Protein AF-A0A4P6UUG4-F1 (afdb_monomer_lite)

InterPro domains:
  IPR009233 Competence pheromone ComX, Bacillus-type [PF05952] (1-45)

Secondary structure (DSSP, 8-state):
-HHHHHHHHH-HHHHHHHHTTS---TT--HHHHHHHHHHHHS-----S---

Radius of gyration: 12.86 Å; chains: 1; bounding box: 35×22×28 Å

Foldseek 3Di:
DVVVVVVCVVCVVVLVCLVVVVDDDPPDDPVRSVVVNVVSPDDPDPPPPDD

Organism: NCBI:txid367743

Sequence (51 aa):
MQEMIRFLMENPEVIEKLKSGTVSLVGLDELEVQAIIKVFSQSVTPLGYWK

Structure (mmCIF, N/CA/C/O backbone):
data_AF-A0A4P6UUG4-F1
#
_entry.id   AF-A0A4P6UUG4-F1
#
loop_
_atom_site.group_PDB
_atom_site.id
_atom_site.type_symbol
_atom_site.label_atom_id
_atom_site.label_alt_id
_atom_site.label_comp_id
_atom_site.label_asym_id
_atom_site.label_entity_id
_atom_site.label_seq_id
_atom_site.pdbx_PDB_ins_code
_atom_site.Cartn_x
_atom_site.Cartn_y
_atom_site.Cartn_z
_atom_site.occupancy
_atom_site.B_iso_or_equiv
_atom_site.auth_seq_id
_atom_site.auth_comp_id
_atom_site.auth_asym_id
_atom_site.auth_atom_id
_atom_site.pdbx_PDB_model_num
ATOM 1 N N . MET A 1 1 ? -4.388 -11.924 -2.244 1.00 65.12 1 MET A N 1
ATOM 2 C CA . MET A 1 1 ? -3.358 -10.868 -2.083 1.00 65.12 1 MET A CA 1
ATOM 3 C C . MET A 1 1 ? -2.775 -10.417 -3.425 1.00 65.12 1 MET A C 1
ATOM 5 O O . MET A 1 1 ? -2.774 -9.224 -3.684 1.00 65.12 1 MET A O 1
ATOM 9 N N . GLN A 1 2 ? -2.354 -11.329 -4.314 1.00 73.56 2 GLN A N 1
ATOM 10 C CA . GLN A 1 2 ? -1.837 -10.953 -5.645 1.00 73.56 2 GLN A CA 1
ATOM 11 C C . GLN A 1 2 ? -2.854 -10.209 -6.529 1.00 73.56 2 GLN A C 1
ATOM 13 O O . GLN A 1 2 ? -2.481 -9.246 -7.188 1.00 73.56 2 GLN A O 1
ATOM 18 N N . GLU A 1 3 ? -4.134 -10.592 -6.502 1.00 82.25 3 GLU A N 1
ATOM 19 C CA . GLU A 1 3 ? -5.184 -9.879 -7.249 1.00 82.25 3 GLU A CA 1
ATOM 20 C C . GLU A 1 3 ? -5.372 -8.433 -6.778 1.00 82.25 3 GLU A C 1
ATOM 22 O O . GLU A 1 3 ? -5.567 -7.548 -7.599 1.00 82.25 3 GLU A O 1
ATOM 27 N N . MET A 1 4 ? -5.236 -8.173 -5.473 1.00 83.06 4 MET A N 1
ATOM 28 C CA . MET A 1 4 ? -5.308 -6.819 -4.915 1.00 83.06 4 MET A CA 1
ATOM 29 C C . MET A 1 4 ? -4.132 -5.962 -5.386 1.00 83.06 4 MET A C 1
ATOM 31 O O . MET A 1 4 ? -4.330 -4.833 -5.816 1.00 83.06 4 MET A O 1
ATOM 35 N N . ILE A 1 5 ? -2.911 -6.507 -5.349 1.00 82.50 5 ILE A N 1
ATOM 36 C CA . ILE A 1 5 ? -1.720 -5.815 -5.862 1.00 82.50 5 ILE A CA 1
ATOM 37 C C . ILE A 1 5 ? -1.907 -5.485 -7.346 1.00 82.50 5 ILE A C 1
ATOM 39 O O . ILE A 1 5 ? -1.668 -4.355 -7.758 1.00 82.50 5 ILE A O 1
ATOM 43 N N . ARG A 1 6 ? -2.384 -6.452 -8.138 1.00 85.31 6 ARG A N 1
ATOM 44 C CA . ARG A 1 6 ? -2.635 -6.259 -9.567 1.00 85.31 6 ARG A CA 1
ATOM 45 C C . ARG A 1 6 ? -3.708 -5.201 -9.823 1.00 85.31 6 ARG A C 1
ATOM 47 O O . ARG A 1 6 ? -3.493 -4.322 -10.645 1.00 85.31 6 ARG A O 1
ATOM 54 N N . PHE A 1 7 ? -4.806 -5.235 -9.073 1.00 88.00 7 PHE A N 1
ATOM 55 C CA . PHE A 1 7 ? -5.850 -4.217 -9.140 1.00 88.00 7 PHE A CA 1
ATOM 56 C C . PHE A 1 7 ? -5.301 -2.815 -8.844 1.00 88.00 7 PHE A C 1
ATOM 58 O O . PHE A 1 7 ? -5.587 -1.879 -9.583 1.00 88.00 7 PHE A O 1
ATOM 65 N N . LEU A 1 8 ? -4.473 -2.670 -7.806 1.00 87.00 8 LEU A N 1
ATOM 66 C CA . LEU A 1 8 ? -3.845 -1.393 -7.453 1.00 87.00 8 LEU A CA 1
ATOM 67 C C . LEU A 1 8 ? -2.836 -0.915 -8.510 1.00 87.00 8 LEU A C 1
ATOM 69 O O . LEU A 1 8 ? -2.705 0.286 -8.722 1.00 87.00 8 LEU A O 1
ATOM 73 N N . MET A 1 9 ? -2.147 -1.836 -9.192 1.00 84.38 9 MET A N 1
ATOM 74 C CA . MET A 1 9 ? -1.274 -1.509 -10.325 1.00 84.38 9 MET A CA 1
ATOM 75 C C . MET A 1 9 ? -2.059 -1.061 -11.564 1.00 84.38 9 MET A C 1
ATOM 77 O O . MET A 1 9 ? -1.602 -0.177 -12.284 1.00 84.38 9 MET A O 1
ATOM 81 N N . GLU A 1 10 ? -3.214 -1.676 -11.825 1.00 90.25 10 GLU A N 1
ATOM 82 C CA . GLU A 1 10 ? -4.076 -1.353 -12.968 1.00 90.25 10 GLU A CA 1
ATOM 83 C C . GLU A 1 10 ? -4.903 -0.070 -12.737 1.00 90.25 10 GLU A C 1
ATOM 85 O O . GLU A 1 10 ? -5.311 0.559 -13.709 1.00 90.25 10 GLU A O 1
ATOM 90 N N . ASN A 1 11 ? -5.105 0.348 -11.477 1.00 90.94 11 ASN A N 1
ATOM 91 C CA . ASN A 1 11 ? -5.930 1.503 -11.089 1.00 90.94 11 ASN A CA 1
ATOM 92 C C . ASN A 1 11 ? -5.161 2.468 -10.152 1.00 90.94 11 ASN A C 1
ATOM 94 O O . ASN A 1 11 ? -5.450 2.542 -8.949 1.00 90.94 11 ASN A O 1
ATOM 98 N N . PRO A 1 12 ? -4.166 3.222 -10.658 1.00 85.75 12 PRO A N 1
ATOM 99 C CA . PRO A 1 12 ? -3.350 4.132 -9.847 1.00 85.75 12 PRO A CA 1
ATOM 100 C C . PRO A 1 12 ? -4.159 5.255 -9.173 1.00 85.75 12 PRO A C 1
ATOM 102 O O . PRO A 1 12 ? -3.770 5.761 -8.122 1.00 85.75 12 PRO A O 1
ATOM 105 N N . GLU A 1 13 ? -5.320 5.624 -9.709 1.00 89.69 13 GLU A N 1
ATOM 106 C CA . GLU A 1 13 ? -6.230 6.595 -9.102 1.00 89.69 13 GLU A CA 1
ATOM 107 C C . GLU A 1 13 ? -6.788 6.135 -7.749 1.00 89.69 13 GLU A C 1
ATOM 109 O O . GLU A 1 13 ? -7.161 6.961 -6.914 1.00 89.69 13 GLU A O 1
ATOM 114 N N . VAL A 1 14 ? -6.839 4.822 -7.504 1.00 90.06 14 VAL A N 1
ATOM 115 C CA . VAL A 1 14 ? -7.250 4.266 -6.210 1.00 90.06 14 VAL A CA 1
ATOM 116 C C . VAL A 1 14 ? -6.175 4.534 -5.160 1.00 90.06 14 VAL A C 1
ATOM 118 O O . VAL A 1 14 ? -6.514 4.866 -4.027 1.00 90.06 14 VAL A O 1
ATOM 121 N N . ILE A 1 15 ? -4.892 4.476 -5.534 1.00 88.25 15 ILE A N 1
ATOM 122 C CA . ILE A 1 15 ? -3.773 4.830 -4.648 1.00 88.25 15 ILE A CA 1
ATOM 123 C C . ILE A 1 15 ? -3.834 6.314 -4.268 1.00 88.25 15 ILE A C 1
ATOM 125 O O . ILE A 1 15 ? -3.623 6.660 -3.107 1.00 88.25 15 ILE A O 1
ATOM 129 N N . GLU A 1 16 ? -4.180 7.192 -5.208 1.00 87.62 16 GLU A N 1
ATOM 130 C CA . GLU A 1 16 ? -4.352 8.621 -4.917 1.00 87.62 16 GLU A CA 1
ATOM 131 C C . GLU A 1 16 ? -5.535 8.876 -3.970 1.00 87.62 16 GLU A C 1
ATOM 133 O O . GLU A 1 16 ? -5.415 9.651 -3.022 1.00 87.62 16 GLU A O 1
ATOM 138 N N . LYS A 1 17 ? -6.649 8.155 -4.146 1.00 89.81 17 LYS A N 1
ATOM 139 C CA . LYS A 1 17 ? -7.796 8.217 -3.222 1.00 89.81 17 LYS A CA 1
ATOM 140 C C . LYS A 1 17 ? -7.495 7.616 -1.842 1.00 89.81 17 LYS A C 1
ATOM 142 O O . LYS A 1 17 ? -8.082 8.045 -0.848 1.00 89.81 17 LYS A O 1
ATOM 147 N N . LEU A 1 18 ? -6.607 6.620 -1.778 1.00 88.94 18 LEU A N 1
ATOM 148 C CA . LEU A 1 18 ? -6.096 6.046 -0.529 1.00 88.94 18 LEU A CA 1
ATOM 149 C C . LEU A 1 18 ? -5.222 7.062 0.212 1.00 88.94 18 LEU A C 1
ATOM 151 O O . LEU A 1 18 ? -5.400 7.262 1.409 1.00 88.94 18 LEU A O 1
ATOM 155 N N . LYS A 1 19 ? -4.334 7.767 -0.504 1.00 85.81 19 LYS A N 1
ATOM 156 C CA . LYS A 1 19 ? -3.519 8.861 0.054 1.00 85.81 19 LYS A CA 1
ATOM 157 C C . LYS A 1 19 ? -4.365 10.008 0.594 1.00 85.81 19 LYS A C 1
ATOM 159 O O . LYS A 1 19 ? -4.030 10.567 1.632 1.00 85.81 19 LYS A O 1
ATOM 164 N N . SER A 1 20 ? -5.448 10.364 -0.098 1.00 87.00 20 SER A N 1
ATOM 165 C CA . SER A 1 20 ? -6.353 11.430 0.340 1.00 87.00 20 SER A CA 1
ATOM 166 C C . SER A 1 20 ? -7.286 11.015 1.484 1.00 87.00 20 SER A C 1
ATOM 168 O O . SER A 1 20 ? -8.049 11.850 1.965 1.00 87.00 20 SER A O 1
ATOM 170 N N . GLY A 1 21 ? -7.273 9.742 1.904 1.00 84.75 21 GLY A N 1
ATOM 171 C CA . GLY A 1 21 ? -8.174 9.208 2.929 1.00 84.75 21 GLY A CA 1
ATOM 172 C C . GLY A 1 21 ? -9.641 9.137 2.492 1.00 84.75 21 GLY A C 1
ATOM 173 O O . GLY A 1 21 ? -10.530 8.991 3.325 1.00 84.75 21 GLY A O 1
ATOM 174 N N . THR A 1 22 ? -9.921 9.265 1.191 1.00 86.44 22 THR A N 1
ATOM 175 C CA . THR A 1 22 ? -11.290 9.229 0.645 1.00 86.44 22 THR A CA 1
ATOM 176 C C . THR A 1 22 ? -11.816 7.800 0.525 1.00 86.44 22 THR A C 1
ATOM 178 O O . THR A 1 22 ? -13.025 7.579 0.536 1.00 86.44 22 THR A O 1
ATOM 181 N N . VAL A 1 23 ? -10.914 6.825 0.414 1.00 86.81 23 VAL A N 1
ATOM 182 C CA . VAL A 1 23 ? -11.233 5.394 0.412 1.00 86.81 23 VAL A CA 1
ATOM 183 C C . VAL A 1 23 ? -10.270 4.652 1.335 1.00 86.81 23 VAL A C 1
ATOM 185 O O . VAL A 1 23 ? -9.167 5.125 1.596 1.00 86.81 23 VAL A O 1
ATOM 188 N N . SER A 1 24 ? -10.678 3.474 1.801 1.00 85.69 24 SER A N 1
ATOM 189 C CA . SER A 1 24 ? -9.826 2.561 2.566 1.00 85.69 24 SER A CA 1
ATOM 190 C C . SER A 1 24 ? -9.972 1.136 2.035 1.00 85.69 24 SER A C 1
ATOM 192 O O . SER A 1 24 ? -10.978 0.801 1.402 1.00 85.69 24 SER A O 1
ATOM 194 N N . LEU A 1 25 ? -8.961 0.302 2.267 1.00 87.25 25 LEU A N 1
ATOM 195 C CA . LEU A 1 25 ? -8.971 -1.105 1.881 1.00 87.25 25 LEU A CA 1
ATOM 196 C C . LEU A 1 25 ? -9.598 -1.934 3.006 1.00 87.25 25 LEU A C 1
ATOM 198 O O . LEU A 1 25 ? -9.144 -1.908 4.146 1.00 87.25 25 LEU A O 1
ATOM 202 N N . VAL A 1 26 ? -10.655 -2.678 2.685 1.00 87.31 26 VAL A N 1
ATOM 203 C CA . VAL A 1 26 ? -11.336 -3.540 3.658 1.00 87.31 26 VAL A CA 1
ATOM 204 C C . VAL A 1 26 ? -10.469 -4.759 3.966 1.00 87.31 26 VAL A C 1
ATOM 206 O O . VAL A 1 26 ? -10.014 -5.445 3.053 1.00 87.31 26 VAL A O 1
ATOM 209 N N . GLY A 1 27 ? -10.294 -5.056 5.255 1.00 86.00 27 GLY A N 1
ATOM 210 C CA . GLY A 1 27 ? -9.533 -6.220 5.719 1.00 86.00 27 GLY A CA 1
ATOM 211 C C . GLY A 1 27 ? -8.036 -5.975 5.901 1.00 86.00 27 GLY A C 1
ATOM 212 O O . GLY A 1 27 ? -7.313 -6.943 6.113 1.00 86.00 27 GLY A O 1
ATOM 213 N N . LEU A 1 28 ? -7.594 -4.717 5.831 1.00 86.44 28 LEU A N 1
ATOM 214 C CA . LEU A 1 28 ? -6.248 -4.289 6.201 1.00 86.44 28 LEU A CA 1
ATOM 215 C C . LEU A 1 28 ? -6.322 -3.304 7.363 1.00 86.44 28 LEU A C 1
ATOM 217 O O . LEU A 1 28 ? -7.275 -2.522 7.456 1.00 86.44 28 LEU A O 1
ATOM 221 N N . ASP A 1 29 ? -5.323 -3.338 8.237 1.00 89.44 29 ASP A N 1
ATOM 222 C CA . ASP A 1 29 ? -5.187 -2.330 9.282 1.00 89.44 29 ASP A CA 1
ATOM 223 C C . ASP A 1 29 ? -4.531 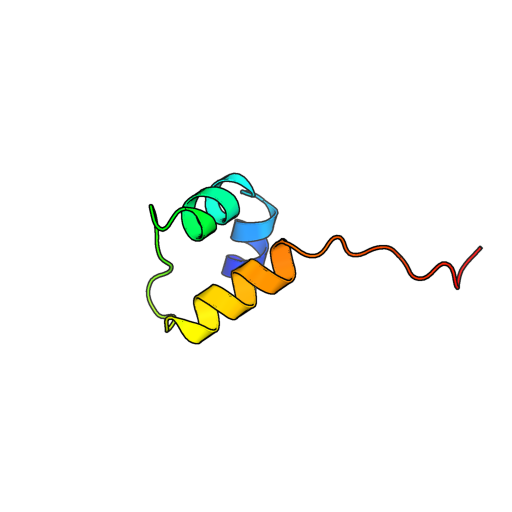-1.040 8.753 1.00 89.44 29 ASP A C 1
ATOM 225 O O . ASP A 1 29 ? -4.013 -0.969 7.635 1.00 89.44 29 ASP A O 1
ATOM 229 N N . GLU A 1 30 ? -4.574 0.021 9.555 1.00 86.75 30 GLU A N 1
ATOM 230 C CA . GLU A 1 30 ? -4.060 1.334 9.164 1.00 86.75 30 GLU A CA 1
ATOM 231 C C . GLU A 1 30 ? -2.559 1.302 8.821 1.00 86.75 30 GLU A C 1
ATOM 233 O O . GLU A 1 30 ? -2.133 1.949 7.863 1.00 86.75 30 GLU A O 1
ATOM 238 N N . LEU A 1 31 ? -1.756 0.507 9.533 1.00 89.38 31 LEU A N 1
ATOM 239 C CA . LEU A 1 31 ? -0.323 0.359 9.272 1.00 89.38 31 LEU A CA 1
ATOM 240 C C . LEU A 1 31 ? -0.064 -0.351 7.942 1.00 89.38 31 LEU A C 1
ATOM 242 O O . LEU A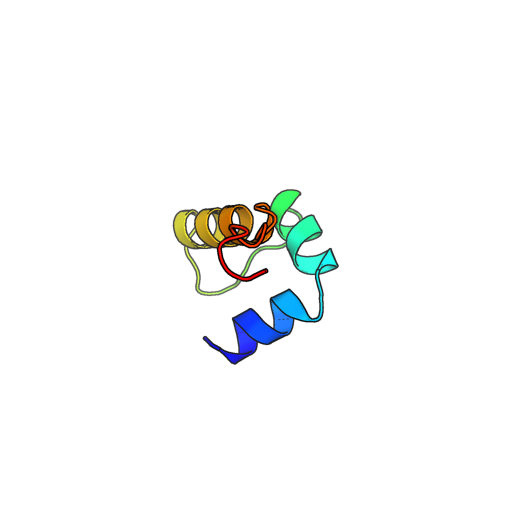 1 31 ? 0.821 0.064 7.187 1.00 89.38 31 LEU A O 1
ATOM 246 N N . GLU A 1 32 ? -0.841 -1.387 7.627 1.00 87.94 32 GLU A N 1
ATOM 247 C CA . GLU A 1 32 ? -0.776 -2.088 6.342 1.00 87.94 32 GLU A CA 1
ATOM 248 C C . GLU A 1 32 ? -1.130 -1.157 5.177 1.00 87.94 32 GLU A C 1
ATOM 250 O O . GLU A 1 32 ? -0.418 -1.117 4.169 1.00 87.94 32 GLU A O 1
ATOM 255 N N . VAL A 1 33 ? -2.177 -0.341 5.329 1.00 88.50 33 VAL A N 1
ATOM 256 C CA . VAL A 1 33 ? -2.562 0.661 4.325 1.00 88.50 33 VAL A CA 1
ATOM 257 C C . VAL A 1 33 ? -1.442 1.687 4.113 1.00 88.50 33 VAL A C 1
ATOM 259 O O . VAL A 1 33 ? -1.080 1.978 2.969 1.00 88.50 33 VAL A O 1
ATOM 262 N N . GLN A 1 34 ? -0.828 2.190 5.188 1.00 88.31 34 GLN A N 1
ATOM 263 C CA . GLN A 1 34 ? 0.302 3.123 5.098 1.00 88.31 34 GLN A CA 1
ATOM 264 C C . GLN A 1 34 ? 1.527 2.500 4.415 1.00 88.31 34 GLN A C 1
ATOM 266 O O . GLN A 1 34 ? 2.198 3.158 3.613 1.00 88.31 34 GLN A O 1
ATOM 271 N N . ALA A 1 35 ? 1.815 1.223 4.683 1.00 87.69 35 ALA A N 1
ATOM 272 C CA . ALA A 1 35 ? 2.907 0.508 4.031 1.00 87.69 35 ALA A CA 1
ATOM 273 C C . ALA A 1 35 ? 2.689 0.403 2.514 1.00 87.69 35 ALA A C 1
ATOM 275 O O . ALA A 1 35 ? 3.612 0.669 1.739 1.00 87.69 35 ALA A O 1
ATOM 276 N N . ILE A 1 36 ? 1.463 0.092 2.084 1.00 86.50 36 ILE A N 1
ATOM 277 C CA . ILE A 1 36 ? 1.095 0.032 0.664 1.00 86.50 36 ILE A CA 1
ATOM 278 C C . ILE A 1 36 ? 1.269 1.407 0.012 1.00 86.50 36 ILE A C 1
ATOM 280 O O . ILE A 1 36 ? 1.964 1.523 -0.998 1.00 86.50 36 ILE A O 1
ATOM 284 N N . ILE A 1 37 ? 0.713 2.465 0.610 1.00 87.62 37 ILE A N 1
ATOM 285 C CA . ILE A 1 37 ? 0.840 3.836 0.091 1.00 87.62 37 ILE A CA 1
ATOM 286 C C . ILE A 1 37 ? 2.314 4.221 -0.076 1.00 87.62 37 ILE A C 1
ATOM 288 O O . ILE A 1 37 ? 2.696 4.788 -1.103 1.00 87.62 37 ILE A O 1
ATOM 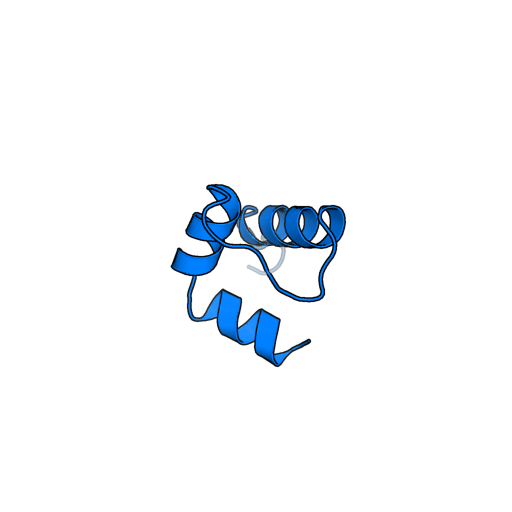292 N N . LYS A 1 38 ? 3.157 3.891 0.907 1.00 87.31 38 LYS A N 1
ATOM 293 C CA . LYS A 1 38 ? 4.591 4.184 0.872 1.00 87.31 38 LYS A CA 1
ATOM 294 C C . LYS A 1 38 ? 5.295 3.481 -0.289 1.00 87.31 38 LYS A C 1
ATOM 296 O O . LYS A 1 38 ? 6.064 4.131 -0.992 1.00 87.31 38 LYS A O 1
ATOM 301 N N . VAL A 1 39 ? 5.021 2.194 -0.509 1.00 85.31 39 VAL A N 1
ATOM 302 C CA . VAL A 1 39 ? 5.625 1.410 -1.602 1.00 85.31 39 VAL A CA 1
ATOM 303 C C . VAL A 1 39 ? 5.231 1.972 -2.965 1.00 85.31 39 VAL A C 1
ATOM 305 O O . VAL A 1 39 ? 6.098 2.199 -3.802 1.00 85.31 39 VAL A O 1
ATOM 308 N N . PHE A 1 40 ? 3.948 2.269 -3.174 1.00 83.19 40 PHE A N 1
ATOM 309 C CA . PHE A 1 40 ? 3.465 2.806 -4.451 1.00 83.19 40 PHE A CA 1
ATOM 310 C C . PHE A 1 40 ? 3.842 4.278 -4.687 1.00 83.19 40 PHE A C 1
ATOM 312 O O . PHE A 1 40 ? 3.774 4.758 -5.815 1.00 83.19 40 PHE A O 1
ATOM 319 N N . SER A 1 41 ? 4.253 5.007 -3.646 1.00 80.19 41 SER A N 1
ATOM 320 C CA . SER A 1 41 ? 4.750 6.386 -3.772 1.00 80.19 41 SER A CA 1
ATOM 321 C C . SER A 1 41 ? 6.231 6.465 -4.131 1.00 80.19 41 SER A C 1
ATOM 323 O O . SER A 1 41 ? 6.697 7.517 -4.564 1.00 80.19 41 SER A O 1
ATOM 325 N N . GLN A 1 42 ? 6.987 5.386 -3.931 1.00 76.88 42 GLN A N 1
ATOM 326 C CA . GLN A 1 42 ? 8.388 5.334 -4.317 1.00 76.88 42 GLN A CA 1
ATOM 327 C C . GLN A 1 42 ? 8.482 4.952 -5.793 1.00 76.88 42 GLN A C 1
ATOM 329 O O . GLN A 1 42 ? 8.041 3.881 -6.205 1.00 76.88 42 GLN A O 1
ATOM 334 N N . SER A 1 43 ? 9.076 5.823 -6.607 1.00 63.44 43 SER A N 1
ATOM 335 C CA . SER A 1 43 ? 9.489 5.442 -7.950 1.00 63.44 43 SER A CA 1
ATOM 336 C C . SER A 1 43 ? 10.565 4.365 -7.831 1.00 63.44 43 SER A C 1
ATOM 338 O O . SER A 1 43 ? 11.615 4.575 -7.222 1.00 63.44 43 SER A O 1
ATOM 340 N N . VAL A 1 44 ? 10.304 3.187 -8.400 1.00 64.44 44 VAL A N 1
ATOM 341 C CA . VAL A 1 44 ? 11.320 2.140 -8.531 1.00 64.44 44 VAL A CA 1
ATOM 342 C C . VAL A 1 44 ? 12.280 2.594 -9.623 1.00 64.44 44 VAL A C 1
ATOM 344 O O . VAL A 1 44 ? 12.108 2.280 -10.798 1.00 64.44 44 VAL A O 1
ATOM 347 N N . THR A 1 45 ? 13.267 3.405 -9.256 1.00 60.53 45 THR A N 1
ATOM 348 C CA . THR A 1 45 ? 14.379 3.719 -10.147 1.00 60.53 45 THR A CA 1
ATOM 349 C C . THR A 1 45 ? 15.220 2.452 -10.272 1.00 60.53 45 THR A C 1
ATOM 351 O O . THR A 1 45 ? 15.711 1.960 -9.251 1.00 60.53 45 THR A O 1
ATOM 354 N N . PRO A 1 46 ? 15.409 1.896 -11.482 1.00 63.88 46 PRO A N 1
ATOM 355 C CA . PRO A 1 46 ? 16.344 0.802 -11.661 1.00 63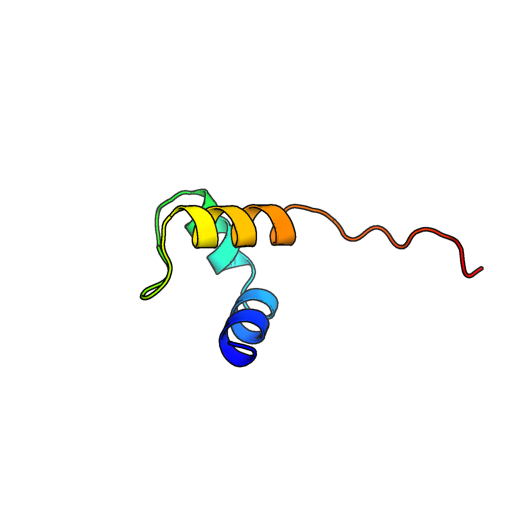.88 46 PRO A CA 1
ATOM 356 C C . PRO A 1 46 ? 17.707 1.292 -11.185 1.00 63.88 46 PRO A C 1
ATOM 358 O O . PRO A 1 46 ? 18.230 2.288 -11.693 1.00 63.88 46 PRO A O 1
ATOM 361 N N . LEU A 1 47 ? 18.281 0.624 -10.187 1.00 65.81 47 LEU A N 1
ATOM 362 C CA . LEU A 1 47 ? 19.684 0.831 -9.878 1.00 65.81 47 LEU A CA 1
ATOM 363 C C . LEU A 1 47 ? 20.434 0.405 -11.142 1.00 65.81 47 LEU A C 1
ATOM 365 O O . LEU A 1 47 ? 20.301 -0.744 -11.563 1.00 65.81 47 LEU A O 1
ATOM 369 N N . GLY A 1 48 ? 21.106 1.352 -11.801 1.00 63.81 48 GLY A N 1
ATOM 370 C CA . GLY A 1 48 ? 21.687 1.221 -13.144 1.00 63.81 48 GLY A CA 1
ATOM 371 C C . GLY A 1 48 ? 22.871 0.254 -13.239 1.00 63.81 48 GLY A C 1
ATOM 372 O O . GLY A 1 48 ? 23.898 0.594 -13.816 1.00 63.81 48 GLY A O 1
ATOM 373 N N . TYR A 1 49 ? 22.745 -0.928 -12.643 1.00 64.50 49 TYR A N 1
ATOM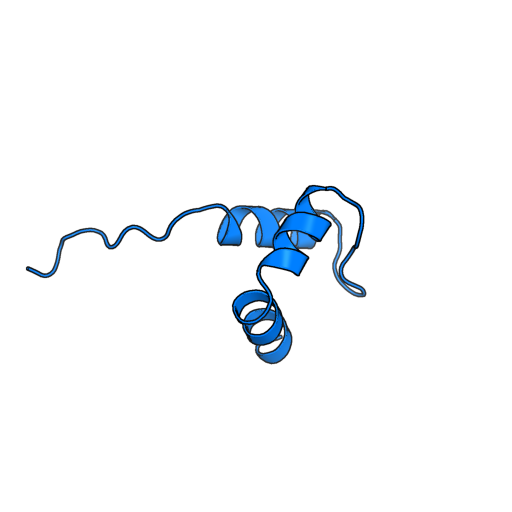 374 C CA . TYR A 1 49 ? 23.737 -1.995 -12.605 1.00 64.50 49 TYR A CA 1
ATOM 375 C C . TYR A 1 49 ? 23.752 -2.850 -13.872 1.00 64.50 49 TYR A C 1
ATOM 377 O O . TYR A 1 49 ? 24.698 -3.602 -14.074 1.00 64.50 49 TYR A O 1
ATOM 385 N N . TRP A 1 50 ? 22.748 -2.714 -14.738 1.00 62.31 50 TRP A N 1
ATOM 386 C CA . TRP A 1 5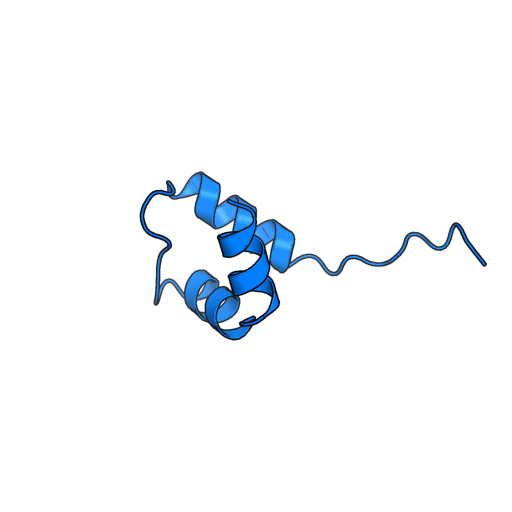0 ? 22.711 -3.369 -16.041 1.00 62.31 50 TRP A CA 1
ATOM 387 C C . TRP A 1 50 ? 22.627 -2.283 -17.117 1.00 62.31 50 TRP A C 1
ATOM 389 O O . TRP A 1 50 ? 21.570 -1.686 -17.323 1.00 62.31 50 TRP A O 1
ATOM 399 N N . LYS A 1 51 ? 23.780 -1.982 -17.721 1.00 52.00 51 LYS A N 1
ATOM 400 C CA . LYS A 1 51 ? 23.917 -1.225 -18.970 1.00 52.00 51 LYS A CA 1
ATOM 401 C C . LYS A 1 51 ? 24.202 -2.191 -20.106 1.00 52.00 51 LYS A C 1
ATOM 403 O O . LYS A 1 51 ? 24.949 -3.160 -19.848 1.00 52.00 51 LYS A O 1
#

pLDDT: mean 81.6, std 10.02, range [52.0, 90.94]